Protein AF-G1VHV1-F1 (afdb_monomer_lite)

Secondary structure (DSSP, 8-state):
--------TTHHHHHHHHHHHHHHHHHHHHHHHHHHHHHHHHHT--

pLDDT: mean 82.94, std 15.54, range [42.19, 97.94]

Radius of gyration: 19.5 Å; chains: 1; bounding box: 39×20×52 Å

Structure (mmCIF, N/CA/C/O backbone):
data_AF-G1VHV1-F1
#
_entry.id   AF-G1VHV1-F1
#
loop_
_atom_site.group_PDB
_atom_site.id
_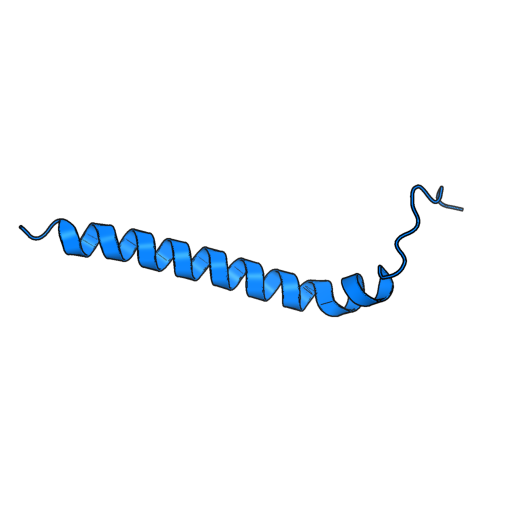atom_site.type_symbol
_atom_site.label_atom_id
_atom_site.label_alt_id
_atom_site.label_comp_id
_atom_site.label_asym_id
_atom_site.label_entity_id
_atom_site.label_seq_id
_atom_site.pdbx_PDB_ins_code
_atom_site.Cartn_x
_atom_site.Cartn_y
_atom_site.Cartn_z
_atom_site.occupancy
_atom_site.B_iso_or_equiv
_atom_site.auth_seq_id
_atom_site.auth_comp_id
_atom_site.auth_asym_id
_atom_site.auth_atom_id
_atom_site.pdbx_PDB_model_num
ATOM 1 N N . MET A 1 1 ? -22.840 17.940 17.332 1.00 53.44 1 MET A N 1
ATOM 2 C CA . MET A 1 1 ? -22.363 16.583 16.996 1.00 53.44 1 MET A CA 1
ATOM 3 C C . MET A 1 1 ? -22.454 16.427 15.497 1.00 53.44 1 MET A C 1
ATOM 5 O O . MET A 1 1 ? -23.524 16.675 14.951 1.00 53.44 1 MET A O 1
ATOM 9 N N . GLU A 1 2 ? -21.351 16.088 14.840 1.00 68.69 2 GLU A N 1
ATOM 10 C CA . GLU A 1 2 ? -21.386 15.708 13.428 1.00 68.69 2 GLU A CA 1
ATOM 11 C C . GLU A 1 2 ? -22.293 14.482 13.252 1.00 68.69 2 GLU A C 1
ATOM 13 O O . GLU A 1 2 ? -22.327 13.591 14.105 1.00 68.69 2 GLU A O 1
ATOM 18 N N . LYS A 1 3 ? -23.088 14.466 12.177 1.00 76.25 3 LYS A N 1
ATOM 19 C CA . LYS A 1 3 ? -23.976 13.345 11.859 1.00 76.25 3 LYS A CA 1
ATOM 20 C C . LYS A 1 3 ? -23.109 12.141 11.499 1.00 76.25 3 LYS A C 1
ATOM 22 O O . LYS A 1 3 ? -22.414 12.174 10.492 1.00 76.25 3 LYS A O 1
ATOM 27 N N . GLN A 1 4 ? -23.167 11.080 12.296 1.00 73.50 4 GLN A N 1
ATOM 28 C CA . GLN A 1 4 ? -22.513 9.817 11.970 1.00 73.50 4 GLN A CA 1
ATOM 29 C C . GLN A 1 4 ? -23.231 9.179 10.771 1.00 73.50 4 GLN A C 1
ATOM 31 O O . GLN A 1 4 ? -24.389 8.784 10.879 1.00 73.50 4 GLN A O 1
ATOM 36 N N . ILE A 1 5 ? -22.564 9.147 9.614 1.00 82.38 5 ILE A N 1
ATOM 37 C CA . ILE A 1 5 ? -23.161 8.722 8.333 1.00 82.38 5 ILE A CA 1
ATOM 38 C C . ILE A 1 5 ? -22.946 7.219 8.088 1.00 82.38 5 ILE A C 1
ATOM 40 O O . ILE A 1 5 ? -23.743 6.584 7.405 1.00 82.38 5 ILE A O 1
ATOM 44 N N . ALA A 1 6 ? -21.897 6.636 8.678 1.00 79.06 6 ALA A N 1
ATOM 45 C CA . ALA A 1 6 ? -21.612 5.207 8.619 1.00 79.06 6 ALA A CA 1
ATOM 46 C C . ALA A 1 6 ? -20.698 4.772 9.773 1.00 79.06 6 ALA A C 1
ATOM 48 O O . ALA A 1 6 ? -19.935 5.570 10.325 1.00 79.06 6 ALA A O 1
ATOM 49 N N . THR A 1 7 ? -20.761 3.487 10.113 1.00 79.75 7 THR A N 1
ATOM 50 C CA . THR A 1 7 ? -19.825 2.814 11.015 1.00 79.75 7 THR A CA 1
ATOM 51 C C . THR A 1 7 ? -18.968 1.844 10.218 1.00 79.75 7 THR A C 1
ATOM 53 O O . THR A 1 7 ? -19.470 1.040 9.438 1.00 79.75 7 THR A O 1
ATOM 56 N N . PHE A 1 8 ? -17.656 1.911 10.427 1.00 83.94 8 PHE A N 1
ATOM 57 C CA . PHE A 1 8 ? -16.706 0.979 9.840 1.00 83.94 8 PHE A CA 1
ATOM 58 C C . PHE A 1 8 ? -15.879 0.370 10.969 1.00 83.94 8 PHE A C 1
ATOM 60 O O . PHE A 1 8 ? -15.186 1.083 11.696 1.00 83.94 8 PHE A O 1
ATOM 67 N N . LYS A 1 9 ? -16.022 -0.949 11.149 1.00 86.81 9 LYS A N 1
ATOM 68 C CA . LYS A 1 9 ? -15.467 -1.699 12.284 1.00 86.81 9 LYS A CA 1
ATOM 69 C C . LYS A 1 9 ? -13.952 -1.520 12.409 1.00 86.81 9 LYS A C 1
ATOM 71 O O . LYS A 1 9 ? -13.451 -1.369 13.516 1.00 86.81 9 LYS A O 1
ATOM 76 N N . ASP A 1 10 ? -13.269 -1.434 11.272 1.00 90.69 10 ASP A N 1
ATOM 77 C CA . ASP A 1 10 ? -11.811 -1.399 11.204 1.00 90.69 10 ASP A CA 1
ATOM 78 C C . ASP A 1 10 ? -11.281 -0.009 10.812 1.00 90.69 10 ASP A C 1
ATOM 80 O O . ASP A 1 10 ? -10.149 0.127 10.358 1.00 90.69 10 ASP A O 1
ATOM 84 N N . TYR A 1 11 ? -12.076 1.057 11.002 1.00 88.38 11 TYR A N 1
ATOM 85 C CA . TYR A 1 11 ? -11.680 2.424 10.628 1.00 88.38 11 TYR A CA 1
ATOM 86 C C . TYR A 1 11 ? -10.407 2.885 11.325 1.00 88.38 11 TYR A C 1
ATOM 88 O O . TYR A 1 11 ? -9.552 3.499 10.697 1.00 88.38 11 TYR A O 1
ATOM 96 N N . ALA A 1 12 ? -10.259 2.559 12.609 1.00 90.50 12 ALA A N 1
ATOM 97 C CA . ALA A 1 12 ? -9.060 2.905 13.362 1.00 90.50 12 ALA A CA 1
ATOM 98 C C . ALA A 1 12 ? -7.807 2.222 12.789 1.00 90.50 12 ALA A C 1
ATOM 100 O O . ALA A 1 12 ? -6.766 2.862 12.682 1.00 90.50 12 ALA A O 1
ATOM 101 N N . ILE A 1 13 ? -7.931 0.958 12.369 1.00 92.00 13 ILE A N 1
ATOM 102 C CA . ILE A 1 13 ? -6.843 0.188 11.751 1.00 92.00 13 ILE A CA 1
ATOM 103 C C . ILE A 1 13 ? -6.516 0.776 10.376 1.00 92.00 13 ILE A C 1
ATOM 105 O O . ILE A 1 13 ? -5.367 1.103 10.102 1.00 92.00 13 ILE A O 1
ATOM 109 N N . PHE A 1 14 ? -7.535 1.027 9.550 1.00 90.31 14 PHE A N 1
ATOM 110 C CA . PHE A 1 14 ? -7.354 1.689 8.258 1.00 90.31 14 PHE A CA 1
ATOM 111 C C . PHE A 1 14 ? -6.655 3.045 8.393 1.00 90.31 14 PHE A C 1
ATOM 113 O O . PHE A 1 14 ? -5.762 3.354 7.613 1.00 90.31 14 PHE A O 1
ATOM 120 N N . MET A 1 15 ? -7.037 3.861 9.378 1.00 93.62 15 MET A N 1
ATOM 121 C CA . MET A 1 15 ? -6.417 5.169 9.595 1.00 93.62 15 MET A CA 1
ATOM 122 C C . MET A 1 15 ? -4.965 5.060 10.065 1.00 93.62 15 MET A C 1
ATOM 124 O O . MET A 1 15 ? -4.164 5.910 9.680 1.00 93.62 15 MET A O 1
ATOM 128 N N . ALA A 1 16 ? -4.625 4.033 10.850 1.00 94.88 16 ALA A N 1
ATOM 129 C CA . ALA A 1 16 ? -3.244 3.754 11.240 1.00 94.88 16 ALA A CA 1
ATOM 130 C C . ALA A 1 16 ? -2.378 3.353 10.032 1.00 94.88 16 ALA A C 1
ATOM 132 O O . ALA A 1 16 ? -1.246 3.819 9.915 1.00 94.88 16 ALA A O 1
ATOM 133 N N . ASP A 1 17 ? -2.938 2.579 9.099 1.00 95.88 17 ASP A N 1
ATOM 134 C CA . ASP A 1 17 ? -2.205 2.039 7.945 1.00 95.88 17 ASP A CA 1
ATOM 135 C C . ASP A 1 17 ? -2.310 2.905 6.678 1.00 95.88 17 ASP A C 1
ATOM 137 O O . ASP A 1 17 ? -1.636 2.642 5.679 1.00 95.88 17 ASP A O 1
ATOM 141 N N . LYS A 1 18 ? -3.147 3.951 6.689 1.00 95.94 18 LYS A N 1
ATOM 142 C CA . LYS A 1 18 ? -3.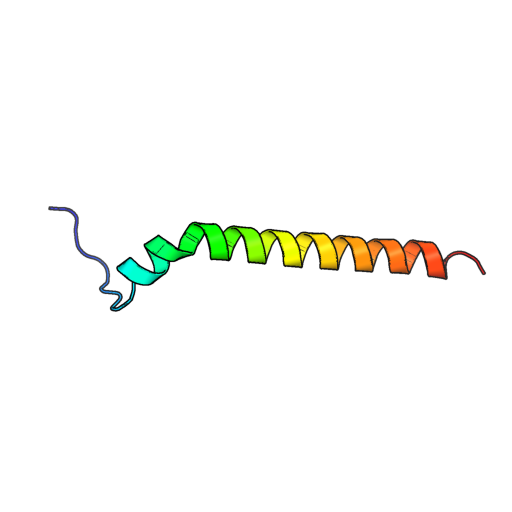511 4.745 5.503 1.00 95.94 18 LYS A CA 1
ATOM 143 C C . LYS A 1 18 ? -2.296 5.251 4.723 1.00 95.94 18 LYS A C 1
ATOM 145 O O . LYS A 1 18 ? -2.312 5.223 3.494 1.00 95.94 18 LYS A O 1
ATOM 150 N N . THR A 1 19 ? -1.272 5.738 5.420 1.00 97.12 19 THR A N 1
ATOM 151 C CA . THR A 1 19 ? -0.058 6.271 4.783 1.00 97.12 19 THR A CA 1
ATOM 152 C C . THR A 1 19 ? 0.730 5.161 4.097 1.00 97.12 19 THR A C 1
ATOM 154 O O . THR A 1 19 ? 1.039 5.287 2.917 1.00 97.12 19 THR A O 1
ATOM 157 N N . SER A 1 20 ? 0.959 4.039 4.781 1.00 97.25 20 SER A N 1
ATOM 158 C CA . SER A 1 20 ? 1.652 2.876 4.217 1.00 97.25 20 SER A CA 1
ATOM 159 C C . SER A 1 20 ? 0.925 2.324 2.987 1.00 97.25 20 SER A C 1
ATOM 161 O O . SER A 1 20 ? 1.545 2.019 1.970 1.00 97.25 20 SER A O 1
ATOM 163 N N . LEU A 1 21 ? -0.409 2.246 3.045 1.00 96.31 21 LEU A N 1
ATOM 164 C CA . LEU A 1 21 ? -1.232 1.827 1.908 1.00 96.31 21 LEU A CA 1
ATOM 165 C C . LEU A 1 21 ? -1.096 2.785 0.716 1.00 96.31 21 LEU A C 1
ATOM 167 O O . LEU A 1 21 ? -1.022 2.336 -0.428 1.00 96.31 21 LEU A O 1
ATOM 171 N N . LEU A 1 22 ? -1.042 4.095 0.975 1.00 97.00 22 LEU A N 1
ATOM 172 C CA . LEU A 1 22 ? -0.843 5.102 -0.064 1.00 97.00 22 LEU A CA 1
ATOM 173 C C . LEU A 1 22 ? 0.542 4.981 -0.713 1.00 97.00 22 LEU A C 1
ATOM 175 O O . LEU A 1 22 ? 0.634 5.021 -1.939 1.00 97.00 22 LEU A O 1
ATOM 179 N N . GLU A 1 23 ? 1.595 4.804 0.082 1.00 97.88 23 GLU A N 1
ATOM 180 C CA . GLU A 1 23 ? 2.968 4.653 -0.414 1.00 97.88 23 GLU A CA 1
ATOM 181 C C . GLU A 1 23 ? 3.113 3.420 -1.312 1.00 97.88 23 GLU A C 1
ATOM 183 O O . GLU A 1 23 ? 3.645 3.518 -2.419 1.00 97.88 23 GLU A O 1
ATOM 188 N N . ILE A 1 24 ? 2.566 2.274 -0.889 1.00 97.94 24 ILE A N 1
ATOM 189 C CA . ILE A 1 24 ? 2.575 1.042 -1.693 1.00 97.94 24 ILE A CA 1
ATOM 190 C C . ILE A 1 24 ? 1.816 1.252 -3.006 1.00 97.94 24 ILE A C 1
ATOM 192 O O . ILE A 1 24 ? 2.307 0.872 -4.069 1.00 97.94 24 ILE A O 1
ATOM 196 N N . ALA A 1 25 ? 0.638 1.880 -2.959 1.00 97.56 25 ALA A N 1
ATOM 197 C CA . ALA A 1 25 ? -0.147 2.140 -4.161 1.00 97.56 25 ALA A CA 1
ATOM 198 C C . ALA A 1 25 ? 0.609 3.039 -5.152 1.00 97.56 25 ALA A C 1
ATOM 200 O O . ALA A 1 25 ? 0.641 2.752 -6.350 1.00 97.56 25 ALA A O 1
ATOM 201 N N . GLN A 1 26 ? 1.256 4.098 -4.660 1.00 97.88 26 GLN A N 1
ATOM 202 C CA . GLN A 1 26 ? 2.063 4.995 -5.487 1.00 97.88 26 GLN A CA 1
ATOM 203 C C . GLN A 1 26 ? 3.267 4.280 -6.102 1.00 97.88 26 GLN A C 1
ATOM 205 O O . GLN A 1 26 ? 3.535 4.462 -7.290 1.00 97.88 26 GLN A O 1
ATOM 210 N N . PHE A 1 27 ? 3.960 3.448 -5.322 1.00 97.44 27 PHE A N 1
ATOM 211 C CA . PHE A 1 27 ? 5.070 2.636 -5.811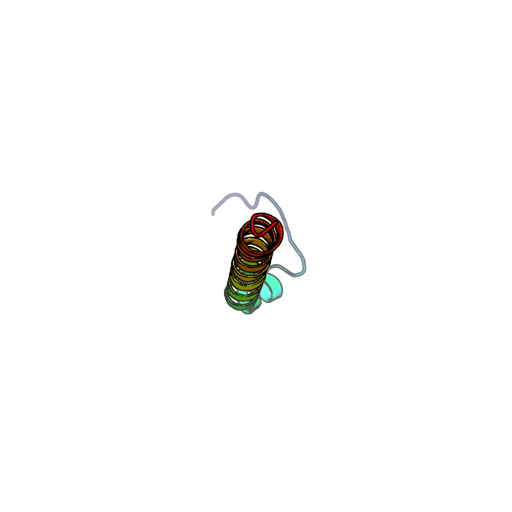 1.00 97.44 27 PHE A CA 1
ATOM 212 C C . PHE A 1 27 ? 4.622 1.708 -6.945 1.00 97.44 27 PHE A C 1
ATOM 214 O O . PHE A 1 27 ? 5.194 1.755 -8.030 1.00 97.44 27 PHE A O 1
ATOM 221 N N . VAL A 1 28 ? 3.548 0.937 -6.744 1.00 97.12 28 VAL A N 1
ATOM 222 C CA . VAL A 1 28 ? 3.029 0.003 -7.759 1.00 97.12 28 VAL A CA 1
ATOM 223 C C . VAL A 1 28 ? 2.657 0.728 -9.051 1.00 97.12 28 VAL A C 1
ATOM 225 O O . VAL A 1 28 ? 3.017 0.271 -10.134 1.00 97.12 28 VAL A O 1
ATOM 228 N N . VAL A 1 29 ? 1.964 1.867 -8.960 1.00 95.75 29 VAL A N 1
ATOM 229 C CA . VAL A 1 29 ? 1.604 2.663 -10.146 1.00 95.75 29 VAL A CA 1
ATOM 230 C C . VAL A 1 29 ? 2.854 3.156 -10.871 1.00 95.75 29 VAL A C 1
ATOM 232 O O . VAL A 1 29 ? 2.934 3.035 -12.094 1.00 95.75 29 VAL A O 1
ATOM 235 N N . LYS A 1 30 ? 3.833 3.688 -10.133 1.00 95.38 30 LYS A N 1
ATOM 236 C CA . LYS A 1 30 ? 5.066 4.226 -10.710 1.00 95.38 30 LYS A CA 1
ATOM 237 C C . LYS A 1 30 ? 5.886 3.144 -11.409 1.00 95.38 30 LYS A C 1
ATOM 239 O O . LYS A 1 30 ? 6.276 3.348 -12.556 1.00 95.38 30 LYS A O 1
ATOM 244 N N . GLU A 1 31 ? 6.122 2.015 -10.751 1.00 94.88 31 GLU A N 1
ATOM 245 C CA . GLU A 1 31 ? 6.932 0.934 -11.316 1.00 94.88 31 GLU A CA 1
ATOM 246 C C . GLU A 1 31 ? 6.236 0.296 -12.518 1.00 94.88 31 GLU A C 1
ATOM 248 O O . GLU A 1 31 ? 6.862 0.127 -13.560 1.00 94.88 31 GLU A O 1
ATOM 253 N N . ASN A 1 32 ? 4.925 0.040 -12.441 1.00 92.50 32 ASN A N 1
ATOM 254 C CA . ASN A 1 32 ? 4.180 -0.498 -13.583 1.00 92.50 32 ASN A CA 1
ATOM 255 C C . ASN A 1 32 ? 4.218 0.448 -14.787 1.00 92.50 32 ASN A C 1
ATOM 257 O O . ASN A 1 32 ? 4.395 -0.000 -15.918 1.00 92.50 32 ASN A O 1
ATOM 261 N N . TYR A 1 33 ? 4.072 1.754 -14.556 1.00 90.75 33 TYR A N 1
ATOM 262 C CA . TYR A 1 33 ? 4.164 2.742 -15.626 1.00 90.75 33 TYR A CA 1
ATOM 263 C C . TYR A 1 33 ? 5.580 2.818 -16.213 1.00 90.75 33 TYR A C 1
ATOM 265 O O . TYR A 1 33 ? 5.735 2.840 -17.432 1.00 90.75 33 TYR A O 1
ATOM 273 N N . SER A 1 34 ? 6.611 2.803 -15.362 1.00 89.81 34 SER A N 1
ATOM 274 C CA . SER A 1 34 ? 8.015 2.790 -15.787 1.00 89.81 34 SER A CA 1
ATOM 275 C C . SER A 1 34 ? 8.331 1.564 -16.640 1.00 89.81 34 SER A C 1
ATOM 277 O O . SER A 1 34 ? 8.913 1.709 -17.710 1.00 89.81 34 SER A O 1
ATOM 279 N N . HIS A 1 35 ? 7.907 0.377 -16.199 1.00 86.44 35 HIS A N 1
ATOM 280 C CA . HIS A 1 35 ? 8.081 -0.866 -16.946 1.00 86.44 35 HIS A CA 1
ATOM 281 C C . HIS A 1 35 ? 7.345 -0.840 -18.284 1.00 86.44 35 HIS A C 1
ATOM 283 O O . HIS A 1 35 ? 7.910 -1.231 -19.301 1.00 86.44 35 HIS A O 1
ATOM 289 N N . HIS A 1 36 ? 6.107 -0.343 -18.306 1.00 83.62 36 HIS A N 1
ATOM 290 C CA . HIS A 1 36 ? 5.345 -0.249 -19.546 1.00 83.62 36 HIS A CA 1
ATOM 291 C C . HIS A 1 36 ? 6.022 0.683 -20.557 1.00 83.62 36 HIS A C 1
ATOM 293 O O . HIS A 1 36 ? 6.149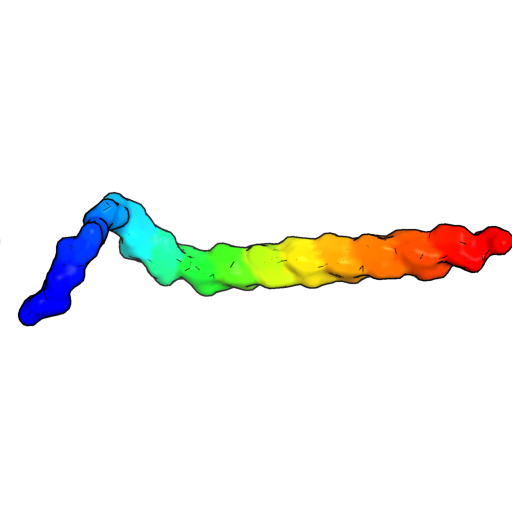 0.324 -21.723 1.00 83.62 36 HIS A O 1
ATOM 299 N N . LEU A 1 37 ? 6.510 1.845 -20.111 1.00 78.25 37 LEU A N 1
ATOM 300 C CA . LEU A 1 37 ? 7.248 2.770 -20.971 1.00 78.25 37 LEU A CA 1
ATOM 301 C C . LEU A 1 37 ? 8.585 2.196 -21.448 1.00 78.25 37 LEU A C 1
ATOM 303 O O . LEU A 1 37 ? 8.909 2.358 -22.622 1.00 78.25 37 LEU A O 1
ATOM 307 N N . SER A 1 38 ? 9.345 1.516 -20.582 1.00 69.44 38 SER A N 1
ATOM 308 C CA . SER A 1 38 ? 10.604 0.885 -20.999 1.00 69.44 38 SER A CA 1
ATOM 309 C C . SER A 1 38 ? 10.376 -0.211 -22.041 1.00 69.44 38 SER A C 1
ATOM 311 O O . SER A 1 38 ? 11.159 -0.320 -22.982 1.00 69.44 38 SER A O 1
ATOM 313 N N . SER A 1 39 ? 9.278 -0.969 -21.932 1.00 63.16 39 SER A N 1
ATOM 314 C CA . SER A 1 39 ? 8.926 -1.998 -22.919 1.00 63.16 39 SER A CA 1
ATOM 315 C C . SER A 1 39 ? 8.697 -1.423 -24.320 1.00 63.16 39 SER A C 1
ATOM 317 O O . SER A 1 39 ? 9.134 -2.032 -25.290 1.00 63.16 39 SER A O 1
ATOM 319 N N . PHE A 1 40 ? 8.097 -0.234 -24.450 1.00 58.81 40 PHE A N 1
ATOM 320 C CA . PHE A 1 40 ? 7.927 0.402 -25.765 1.00 58.81 40 PHE A CA 1
ATOM 321 C C . PHE A 1 40 ? 9.245 0.890 -26.370 1.00 58.81 40 PHE A C 1
ATOM 323 O O . PHE A 1 40 ? 9.418 0.828 -27.582 1.00 58.81 40 PHE A O 1
ATOM 330 N N . THR A 1 41 ? 10.190 1.350 -25.547 1.00 58.25 41 THR A N 1
ATOM 331 C CA . THR A 1 41 ? 11.491 1.824 -26.047 1.00 58.25 41 THR A CA 1
ATOM 332 C C . THR A 1 41 ? 12.439 0.697 -26.460 1.00 58.25 41 THR A C 1
ATOM 334 O O . THR A 1 41 ? 13.354 0.936 -27.242 1.00 58.25 41 THR A O 1
ATOM 337 N N . GLU A 1 42 ? 12.240 -0.520 -25.946 1.00 58.28 42 GLU A N 1
ATOM 338 C CA . GLU A 1 42 ? 13.047 -1.693 -26.310 1.00 58.28 42 GLU A CA 1
ATOM 339 C C . GLU A 1 42 ? 12.543 -2.390 -27.587 1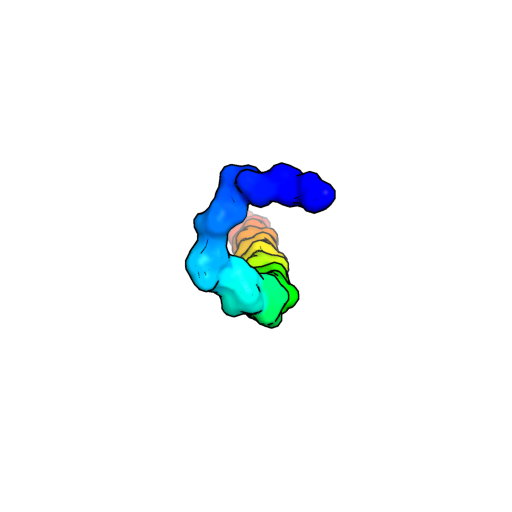.00 58.28 42 GLU A C 1
ATOM 341 O O . GLU A 1 42 ? 13.356 -2.909 -28.349 1.00 58.28 42 GLU A O 1
ATOM 346 N N . GLU A 1 43 ? 11.234 -2.365 -27.869 1.00 57.62 43 GLU A N 1
ATOM 347 C CA . GLU A 1 43 ? 10.646 -2.992 -29.069 1.00 57.62 43 GLU A CA 1
ATOM 348 C C . GLU A 1 43 ? 10.764 -2.146 -30.354 1.00 57.62 43 GLU A C 1
ATOM 350 O O . GLU A 1 43 ? 10.663 -2.697 -31.449 1.00 57.62 43 GLU A O 1
ATOM 355 N N . GLU A 1 44 ? 11.030 -0.836 -30.264 1.00 55.50 44 GLU A N 1
ATOM 356 C CA . GLU A 1 44 ? 11.198 0.047 -31.438 1.00 55.50 44 GLU A CA 1
ATOM 357 C C . GLU A 1 44 ? 12.605 0.009 -32.074 1.00 55.50 44 GLU A C 1
ATOM 359 O O . GLU A 1 44 ? 12.861 0.714 -33.052 1.00 55.50 44 GLU A O 1
ATOM 364 N N . ILE A 1 45 ? 13.521 -0.834 -31.581 1.00 54.88 45 ILE A N 1
ATOM 365 C CA . ILE A 1 45 ? 14.814 -1.103 -32.232 1.00 54.88 45 ILE A CA 1
ATOM 366 C C . ILE A 1 45 ? 14.713 -2.402 -33.053 1.00 54.88 45 ILE A C 1
ATOM 368 O O . ILE A 1 45 ? 15.283 -3.430 -32.685 1.00 54.88 45 ILE A O 1
ATOM 372 N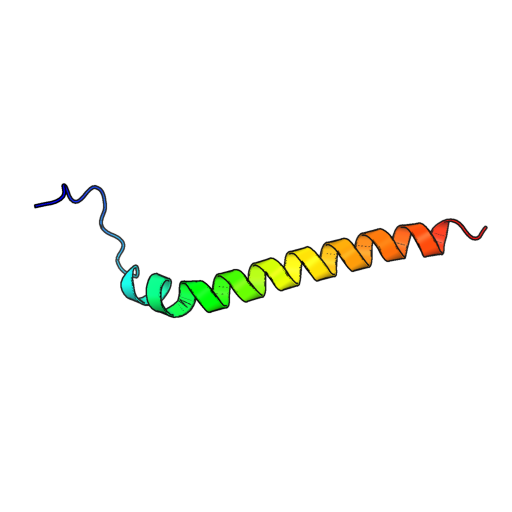 N . LEU A 1 46 ? 13.987 -2.354 -34.174 1.00 42.19 46 LEU A N 1
ATOM 373 C CA . LEU A 1 46 ? 14.037 -3.355 -35.253 1.00 42.19 46 LEU A CA 1
ATOM 374 C C . LEU A 1 46 ? 14.116 -2.674 -36.621 1.00 42.19 46 LEU A C 1
ATOM 376 O O . LEU A 1 46 ? 13.227 -1.850 -36.929 1.00 42.19 46 LEU A O 1
#

Sequence (46 aa):
MEKQIATFKDYAIFMADKTSLLEIAQFVVKENYSHHLSSFTEEEIL

Foldseek 3Di:
DPDPPDDDPCVVVCVVCVVVVVVVVVVVVVVVVVVVVVVVVVVPPD